Protein AF-A0A3R9AJA0-F1 (afdb_monomer_lite)

pLDDT: mean 83.75, std 17.51, range [37.62, 97.88]

Organism: NCBI:txid574561

Radius of gyration: 18.91 Å; chains: 1; bounding box: 66×37×36 Å

Sequence (91 aa):
MNARPTLEQLDLVITRMRDRLAGRNALLAVWFVETMAVMEARFAEAQEDPRDLAPARAAAFAFVKAALHQWATRPPHERQPEAVTGKRSAK

Structure (mmCIF, N/CA/C/O backbone):
data_AF-A0A3R9AJA0-F1
#
_entry.id   AF-A0A3R9AJA0-F1
#
loop_
_atom_site.group_PDB
_atom_site.id
_atom_site.type_symbol
_atom_site.label_atom_id
_atom_site.label_alt_id
_atom_site.label_comp_id
_atom_site.label_asym_id
_atom_site.label_entity_id
_atom_site.label_seq_id
_atom_site.pdbx_PDB_ins_code
_atom_site.Cartn_x
_atom_site.Cartn_y
_atom_site.Cartn_z
_atom_site.occupancy
_atom_site.B_iso_or_equiv
_atom_site.auth_seq_id
_atom_site.auth_comp_id
_atom_site.auth_asym_id
_atom_site.auth_atom_id
_atom_site.pdbx_PDB_model_num
ATOM 1 N N . MET A 1 1 ? -8.903 21.235 7.861 1.00 37.62 1 MET A N 1
ATOM 2 C CA . MET A 1 1 ? -9.325 19.886 8.295 1.00 37.62 1 MET A CA 1
ATOM 3 C C . MET A 1 1 ? -8.659 18.871 7.379 1.00 37.62 1 MET A C 1
ATOM 5 O O . MET A 1 1 ? -8.982 18.854 6.200 1.00 37.62 1 MET A O 1
ATOM 9 N N . ASN A 1 2 ? -7.698 18.086 7.873 1.00 54.12 2 ASN A N 1
ATOM 10 C CA . ASN A 1 2 ? -7.137 16.966 7.110 1.00 54.12 2 ASN A CA 1
ATOM 11 C C . ASN A 1 2 ? -8.104 15.788 7.251 1.00 54.12 2 ASN A C 1
ATOM 13 O O . ASN A 1 2 ? -8.045 15.060 8.240 1.00 54.12 2 ASN A O 1
ATOM 17 N N . ALA A 1 3 ? -9.053 15.663 6.323 1.00 68.00 3 ALA A N 1
ATOM 18 C CA . ALA A 1 3 ? -9.948 14.514 6.289 1.00 68.00 3 ALA A CA 1
ATOM 19 C C . ALA A 1 3 ? -9.115 13.242 6.079 1.00 68.00 3 ALA A C 1
ATOM 21 O O . ALA A 1 3 ? -8.300 13.175 5.155 1.00 68.00 3 ALA A O 1
ATOM 22 N N . ARG A 1 4 ? -9.292 12.249 6.958 1.00 73.88 4 ARG A N 1
ATOM 23 C CA . ARG A 1 4 ? -8.716 10.919 6.743 1.00 73.88 4 ARG A CA 1
ATOM 24 C C . ARG A 1 4 ? -9.369 10.323 5.489 1.00 73.88 4 ARG A C 1
ATOM 26 O O . ARG A 1 4 ? -10.585 10.454 5.346 1.00 73.88 4 ARG A O 1
ATOM 33 N N . PRO A 1 5 ? -8.587 9.728 4.575 1.00 86.12 5 PRO A N 1
ATOM 34 C CA . PRO A 1 5 ? -9.137 9.150 3.359 1.00 86.12 5 PRO A CA 1
ATOM 35 C C . PRO A 1 5 ? -10.102 8.013 3.703 1.00 86.12 5 PRO A C 1
ATOM 37 O O . PRO A 1 5 ? -9.842 7.231 4.619 1.00 86.12 5 PRO A O 1
ATOM 40 N N . THR A 1 6 ? -11.213 7.930 2.973 1.00 91.94 6 THR A N 1
ATOM 41 C CA . THR A 1 6 ? -12.168 6.825 3.121 1.00 91.94 6 THR A CA 1
ATOM 42 C C . THR A 1 6 ? -11.592 5.532 2.545 1.00 91.94 6 THR A C 1
ATOM 44 O O . THR A 1 6 ? -10.647 5.555 1.750 1.00 91.94 6 THR A O 1
ATOM 47 N N . LEU A 1 7 ? -12.187 4.392 2.907 1.00 92.75 7 LEU A N 1
ATOM 48 C CA . LEU A 1 7 ? -11.774 3.088 2.384 1.00 92.75 7 LEU A CA 1
ATOM 49 C C . LEU A 1 7 ? -11.852 3.037 0.849 1.00 92.75 7 LEU A C 1
ATOM 51 O O . LEU A 1 7 ? -10.889 2.656 0.194 1.00 92.75 7 LEU A O 1
ATOM 55 N N . GLU A 1 8 ? -12.946 3.539 0.272 1.00 93.75 8 GLU A N 1
ATOM 56 C CA . GLU A 1 8 ? -13.146 3.603 -1.183 1.00 93.75 8 GLU A CA 1
ATOM 57 C C . GLU A 1 8 ? -12.080 4.457 -1.887 1.00 93.75 8 GLU A C 1
ATOM 59 O O . GLU A 1 8 ? -11.582 4.105 -2.960 1.00 93.75 8 GLU A O 1
ATOM 64 N N . GLN A 1 9 ? -11.696 5.585 -1.278 1.00 95.31 9 GLN A N 1
ATOM 65 C CA . GLN A 1 9 ? -10.636 6.442 -1.809 1.00 95.31 9 GLN A CA 1
ATOM 66 C C . GLN A 1 9 ? -9.281 5.731 -1.787 1.00 95.31 9 GLN A C 1
ATOM 68 O O . GLN A 1 9 ? -8.512 5.851 -2.746 1.00 95.31 9 GLN A O 1
ATOM 73 N N . LEU A 1 10 ? -8.988 4.984 -0.719 1.00 96.06 10 LEU A N 1
ATOM 74 C CA . LEU A 1 10 ? -7.768 4.186 -0.616 1.00 96.06 10 LEU A CA 1
ATOM 75 C C . LEU A 1 10 ? -7.755 3.080 -1.673 1.00 96.06 10 LEU A C 1
ATOM 77 O O . LEU A 1 10 ? -6.772 2.967 -2.403 1.00 96.06 10 LEU A O 1
ATOM 81 N N . ASP A 1 11 ? -8.852 2.342 -1.827 1.00 96.50 11 ASP A N 1
ATOM 82 C CA . ASP A 1 11 ? -8.970 1.246 -2.794 1.00 96.50 11 ASP A CA 1
ATOM 83 C C . ASP A 1 11 ? -8.771 1.728 -4.233 1.00 96.50 11 ASP A C 1
ATOM 85 O O . ASP A 1 11 ? -8.046 1.103 -5.016 1.00 96.50 11 ASP A O 1
ATOM 89 N N . LEU A 1 12 ? -9.330 2.892 -4.574 1.00 97.25 12 LEU A N 1
ATOM 90 C CA . LEU A 1 12 ? -9.128 3.515 -5.879 1.00 97.25 12 LEU A CA 1
ATOM 91 C C . LEU A 1 12 ? -7.651 3.853 -6.131 1.00 97.25 12 LEU A C 1
ATOM 93 O O . LEU A 1 12 ? -7.124 3.601 -7.219 1.00 97.25 12 LEU A O 1
ATOM 97 N N . VAL A 1 13 ? -6.965 4.435 -5.145 1.00 96.50 13 VAL A N 1
ATOM 98 C CA . VAL A 1 13 ? -5.549 4.814 -5.269 1.00 96.50 13 VAL A CA 1
ATOM 99 C C . VAL A 1 13 ? -4.648 3.579 -5.334 1.00 96.50 13 VAL A C 1
ATOM 101 O O . VAL A 1 13 ? -3.747 3.526 -6.175 1.00 96.50 13 VAL A O 1
ATOM 104 N N . ILE A 1 14 ? -4.909 2.576 -4.494 1.00 97.25 14 ILE A N 1
ATOM 105 C CA . ILE A 1 14 ? -4.183 1.301 -4.453 1.00 97.25 14 ILE A CA 1
ATOM 106 C C . ILE A 1 14 ? -4.324 0.575 -5.793 1.00 97.25 14 ILE A C 1
ATOM 108 O O . ILE A 1 14 ? -3.316 0.160 -6.366 1.00 97.25 14 ILE A O 1
ATOM 112 N N . THR A 1 15 ? -5.538 0.505 -6.344 1.00 97.88 15 THR A N 1
ATOM 113 C CA . THR A 1 15 ? -5.801 -0.115 -7.653 1.00 97.88 15 THR A CA 1
ATOM 114 C C . THR A 1 15 ? -5.023 0.585 -8.764 1.00 97.88 15 THR A C 1
ATOM 116 O O . THR A 1 15 ? -4.281 -0.058 -9.504 1.00 97.88 15 THR A O 1
ATOM 119 N N . ARG A 1 16 ? -5.083 1.922 -8.828 1.00 97.25 16 ARG A N 1
ATOM 120 C CA . ARG A 1 16 ? -4.327 2.705 -9.822 1.00 97.25 16 ARG A CA 1
ATOM 121 C C . ARG A 1 16 ? -2.815 2.494 -9.711 1.00 97.25 16 ARG A C 1
ATOM 123 O O . ARG A 1 16 ? -2.123 2.453 -10.729 1.00 97.25 16 ARG A O 1
ATOM 130 N N . MET A 1 17 ? -2.287 2.384 -8.491 1.00 96.00 17 MET A N 1
ATOM 131 C CA . MET A 1 17 ? -0.864 2.123 -8.270 1.00 96.00 17 MET A CA 1
ATOM 132 C C . MET A 1 17 ? -0.484 0.716 -8.733 1.00 96.00 17 MET A C 1
ATOM 134 O O . MET A 1 17 ? 0.494 0.569 -9.466 1.00 96.00 17 MET A O 1
ATOM 138 N N . ARG A 1 18 ? -1.280 -0.297 -8.370 1.00 96.56 18 ARG A N 1
ATOM 139 C CA . ARG A 1 18 ? -1.102 -1.681 -8.823 1.00 96.56 18 ARG A CA 1
ATOM 140 C C . ARG A 1 18 ? -1.077 -1.761 -10.346 1.00 96.56 18 ARG A C 1
ATOM 142 O O . ARG A 1 18 ? -0.146 -2.338 -10.897 1.00 96.56 18 ARG A O 1
ATOM 149 N N . ASP A 1 19 ? -2.042 -1.148 -11.023 1.00 97.19 19 ASP A N 1
ATOM 150 C CA . ASP A 1 19 ? -2.147 -1.208 -12.485 1.00 97.19 19 ASP A CA 1
ATOM 151 C C . ASP A 1 19 ? -0.945 -0.526 -13.162 1.00 97.19 19 ASP A C 1
ATOM 153 O O . ASP A 1 19 ? -0.373 -1.046 -14.122 1.00 97.19 19 ASP A O 1
ATOM 157 N N . ARG A 1 20 ? -0.475 0.601 -12.605 1.00 95.31 20 ARG A N 1
ATOM 158 C CA . ARG A 1 20 ? 0.757 1.260 -13.065 1.00 95.31 20 ARG A CA 1
ATOM 159 C C . ARG A 1 20 ? 1.995 0.380 -12.872 1.00 95.31 20 ARG A C 1
ATOM 161 O O . ARG A 1 20 ? 2.885 0.410 -13.722 1.00 95.31 20 ARG A O 1
ATOM 168 N N . LEU A 1 21 ? 2.090 -0.354 -11.762 1.00 94.56 21 LEU A N 1
ATOM 169 C CA . LEU A 1 21 ? 3.187 -1.295 -11.525 1.00 94.56 21 LEU A CA 1
ATOM 170 C C . LEU A 1 21 ? 3.102 -2.480 -12.487 1.00 94.56 21 LEU A C 1
ATOM 172 O O . LEU A 1 21 ? 4.115 -2.826 -13.085 1.00 94.56 21 LEU A O 1
ATOM 176 N N . ALA A 1 22 ? 1.908 -3.031 -12.709 1.00 94.88 22 ALA A N 1
ATOM 177 C CA . ALA A 1 22 ? 1.683 -4.163 -13.604 1.00 94.88 22 ALA A CA 1
ATOM 178 C C . ALA A 1 22 ? 2.094 -3.843 -15.047 1.00 94.88 22 ALA A C 1
ATOM 180 O O . ALA A 1 22 ? 2.748 -4.659 -15.690 1.00 94.88 22 ALA A O 1
ATOM 181 N N . GLY A 1 23 ? 1.813 -2.621 -15.519 1.00 94.94 23 GLY A N 1
ATOM 182 C CA . GLY A 1 23 ? 2.261 -2.150 -16.833 1.00 94.94 23 GLY A CA 1
ATOM 183 C C . GLY A 1 23 ? 3.782 -1.997 -16.983 1.00 94.94 23 GLY A C 1
ATOM 184 O O . GLY A 1 23 ? 4.264 -1.829 -18.098 1.00 94.94 23 GLY A O 1
ATOM 185 N N . ARG A 1 24 ? 4.551 -2.038 -15.885 1.00 90.38 24 ARG A N 1
ATOM 186 C CA . ARG A 1 24 ? 6.024 -1.940 -15.892 1.00 90.38 24 ARG A CA 1
ATOM 187 C C . ARG A 1 24 ? 6.702 -3.267 -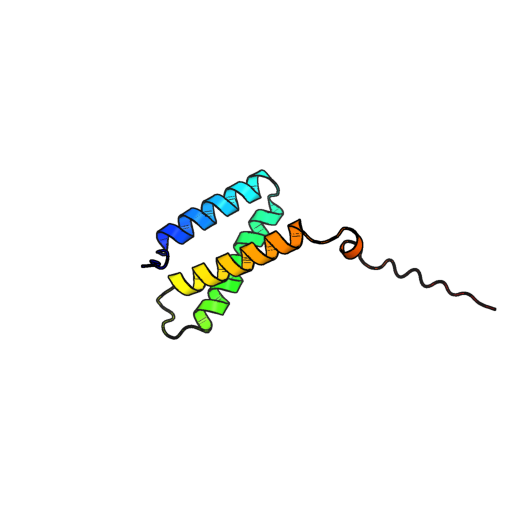15.566 1.00 90.38 24 ARG A C 1
ATOM 189 O O . ARG A 1 24 ? 7.713 -3.600 -16.173 1.00 90.38 24 ARG A O 1
ATOM 196 N N . ASN A 1 25 ? 6.192 -3.981 -14.567 1.00 92.62 25 ASN A N 1
ATOM 197 C CA . ASN A 1 25 ? 6.717 -5.249 -14.082 1.00 92.62 25 ASN A CA 1
ATOM 198 C C . ASN A 1 25 ? 5.614 -6.009 -13.321 1.00 92.62 25 ASN A C 1
ATOM 200 O O . ASN A 1 25 ? 5.218 -5.617 -12.222 1.00 92.62 25 ASN A O 1
ATOM 204 N N . ALA A 1 26 ? 5.151 -7.124 -13.890 1.00 91.94 26 ALA A N 1
ATOM 205 C CA . ALA A 1 26 ? 4.093 -7.944 -13.302 1.00 91.94 26 ALA A CA 1
ATOM 206 C C . ALA A 1 26 ? 4.470 -8.527 -11.927 1.00 91.94 26 ALA A C 1
ATOM 208 O O . ALA A 1 26 ? 3.635 -8.536 -11.026 1.00 91.94 26 ALA A O 1
ATOM 209 N N . LEU A 1 27 ? 5.728 -8.938 -11.724 1.00 94.19 27 LEU A N 1
ATOM 210 C CA . LEU A 1 27 ? 6.194 -9.459 -10.430 1.00 94.19 27 LEU A CA 1
ATOM 211 C C . LEU A 1 27 ? 6.142 -8.384 -9.342 1.00 94.19 27 LEU A C 1
ATOM 213 O O . LEU A 1 27 ? 5.769 -8.667 -8.208 1.00 94.19 27 LEU A O 1
ATOM 217 N N . LEU A 1 28 ? 6.461 -7.136 -9.694 1.00 91.62 28 LEU A N 1
ATOM 218 C CA . LEU A 1 28 ? 6.383 -6.017 -8.756 1.00 91.62 28 LEU A CA 1
ATOM 219 C C . LEU A 1 28 ? 4.934 -5.710 -8.350 1.00 91.62 28 LEU A C 1
ATOM 221 O O . LEU A 1 28 ? 4.685 -5.330 -7.208 1.00 91.62 28 LEU A O 1
ATOM 225 N N . ALA A 1 29 ? 3.978 -5.892 -9.264 1.00 95.06 29 ALA A N 1
ATOM 226 C CA . ALA A 1 29 ? 2.556 -5.749 -8.964 1.00 95.06 29 ALA A CA 1
ATOM 227 C C . ALA A 1 29 ? 2.031 -6.873 -8.057 1.00 95.06 29 ALA A C 1
ATOM 229 O O . ALA A 1 29 ? 1.257 -6.591 -7.144 1.00 95.06 29 ALA A O 1
ATOM 230 N N . VAL A 1 30 ? 2.477 -8.118 -8.266 1.00 96.25 30 VAL A N 1
ATOM 231 C CA . VAL A 1 30 ? 2.158 -9.249 -7.375 1.00 96.25 30 VAL A CA 1
ATOM 232 C C . VAL A 1 30 ? 2.714 -8.993 -5.977 1.00 96.25 30 VAL A C 1
ATOM 234 O O . VAL A 1 30 ? 1.951 -8.980 -5.013 1.00 96.25 30 VAL A O 1
ATOM 237 N N . TRP A 1 31 ? 4.005 -8.656 -5.879 1.00 96.12 31 TRP A N 1
ATOM 238 C CA . TRP A 1 31 ? 4.643 -8.315 -4.605 1.00 96.12 31 TRP A CA 1
ATOM 239 C C . TRP A 1 31 ? 3.915 -7.177 -3.877 1.00 96.12 31 TRP A C 1
ATOM 241 O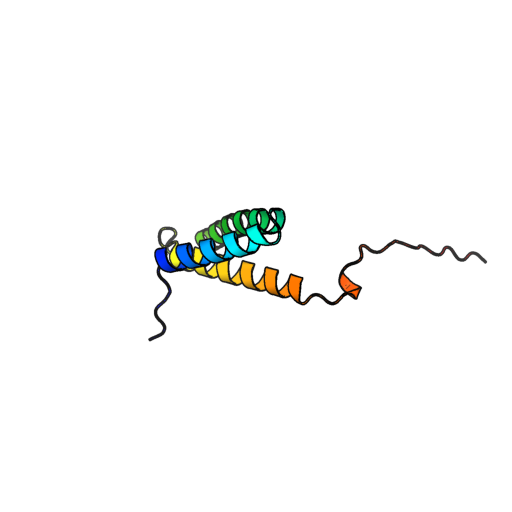 O . TRP A 1 31 ? 3.736 -7.232 -2.660 1.00 96.12 31 TRP A O 1
ATOM 251 N N . PHE A 1 32 ? 3.469 -6.152 -4.613 1.00 96.56 32 PHE A N 1
ATOM 252 C CA . PHE A 1 32 ? 2.708 -5.035 -4.054 1.00 96.56 32 PHE A CA 1
ATOM 253 C C . PHE A 1 32 ? 1.407 -5.508 -3.395 1.00 96.56 32 PHE A C 1
ATOM 255 O O . PHE A 1 32 ? 1.135 -5.119 -2.262 1.00 96.56 32 PHE A O 1
ATOM 262 N N . VAL A 1 33 ? 0.620 -6.349 -4.074 1.00 97.31 33 VAL A N 1
ATOM 263 C CA . VAL A 1 33 ? -0.657 -6.862 -3.546 1.00 97.31 33 VAL A CA 1
ATOM 264 C C . VAL A 1 33 ? -0.434 -7.748 -2.322 1.00 97.31 33 VAL A C 1
ATOM 266 O O . VAL A 1 33 ? -1.101 -7.562 -1.306 1.00 97.31 33 VAL A O 1
ATOM 269 N N . GLU A 1 34 ? 0.524 -8.671 -2.392 1.00 97.75 34 GLU A N 1
ATOM 270 C CA . GLU A 1 34 ? 0.840 -9.575 -1.281 1.00 97.75 34 GLU A CA 1
ATOM 271 C C . GLU A 1 34 ? 1.322 -8.801 -0.050 1.00 97.75 34 GLU A C 1
ATOM 273 O O . GLU A 1 34 ? 0.833 -9.010 1.060 1.00 97.75 34 GLU A O 1
ATOM 278 N N . THR A 1 35 ? 2.231 -7.842 -0.248 1.00 97.12 35 THR A N 1
ATOM 279 C CA . THR A 1 35 ? 2.763 -7.024 0.849 1.0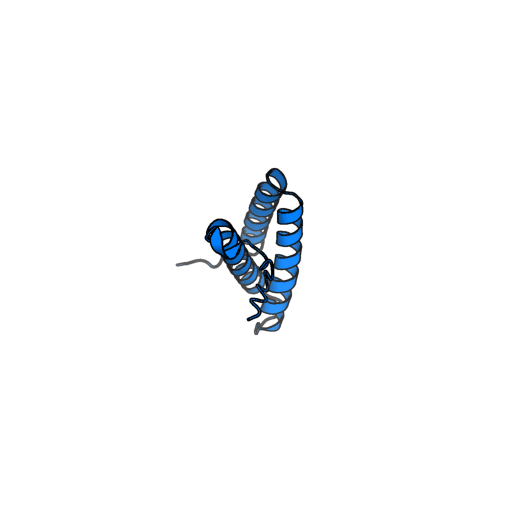0 97.12 35 THR A CA 1
ATOM 280 C C . THR A 1 35 ? 1.684 -6.122 1.440 1.00 97.12 35 THR A C 1
ATOM 282 O O . THR A 1 35 ? 1.621 -5.977 2.658 1.00 97.12 35 THR A O 1
ATOM 285 N N . MET A 1 36 ? 0.806 -5.547 0.610 1.00 97.88 36 MET A N 1
ATOM 286 C CA . MET A 1 36 ? -0.356 -4.793 1.089 1.00 97.88 36 MET A CA 1
ATOM 287 C C . MET A 1 36 ? -1.227 -5.644 2.015 1.00 97.88 36 MET A C 1
ATOM 289 O O . MET A 1 36 ? -1.519 -5.199 3.120 1.00 97.88 36 MET A O 1
ATOM 293 N N . ALA A 1 37 ? -1.583 -6.867 1.608 1.00 96.62 37 ALA A N 1
ATOM 294 C CA . ALA A 1 37 ? -2.431 -7.755 2.403 1.00 96.62 37 ALA A CA 1
ATOM 295 C C . ALA A 1 37 ? -1.791 -8.126 3.753 1.00 96.62 37 ALA A C 1
ATOM 297 O O . ALA A 1 37 ? -2.441 -8.037 4.794 1.00 96.62 37 ALA A O 1
ATOM 298 N N . VAL A 1 38 ? -0.501 -8.483 3.748 1.00 97.19 38 VAL A N 1
ATOM 299 C CA . VAL A 1 38 ? 0.244 -8.821 4.974 1.00 97.19 38 VAL A CA 1
ATOM 300 C C . VAL A 1 38 ? 0.323 -7.625 5.923 1.00 97.19 38 VAL A C 1
ATOM 302 O O . VAL A 1 38 ? 0.084 -7.759 7.124 1.00 97.19 38 VAL A O 1
ATOM 305 N N . MET A 1 39 ? 0.657 -6.446 5.398 1.00 97.31 39 MET A N 1
ATOM 306 C CA . MET A 1 39 ? 0.815 -5.253 6.226 1.00 97.31 39 MET A CA 1
ATOM 307 C C . MET A 1 39 ? -0.523 -4.729 6.736 1.00 97.31 39 MET A C 1
ATOM 309 O O . MET A 1 39 ? -0.591 -4.293 7.880 1.00 97.31 39 MET A O 1
ATOM 313 N N . GLU A 1 40 ? -1.585 -4.793 5.933 1.00 95.88 40 GLU A N 1
ATOM 314 C CA . GLU A 1 40 ? -2.926 -4.407 6.368 1.00 95.88 40 GLU A CA 1
ATOM 315 C C . GLU A 1 40 ? -3.398 -5.279 7.530 1.00 95.88 40 GLU A C 1
ATOM 317 O O . GLU A 1 40 ? -3.810 -4.730 8.548 1.00 95.88 40 GLU A O 1
ATOM 322 N N . ALA A 1 41 ? -3.252 -6.605 7.436 1.00 95.06 41 ALA A N 1
ATOM 323 C CA . ALA A 1 41 ? -3.585 -7.513 8.533 1.00 95.06 41 ALA A CA 1
ATOM 324 C C . ALA A 1 41 ? -2.791 -7.174 9.805 1.00 95.06 41 ALA A C 1
ATOM 326 O O . ALA A 1 41 ? -3.372 -6.982 10.871 1.00 95.06 41 ALA A O 1
ATOM 327 N N . ARG A 1 42 ? -1.471 -6.986 9.675 1.00 94.75 42 ARG A N 1
ATOM 328 C CA . ARG A 1 42 ? -0.602 -6.610 10.799 1.00 94.75 42 ARG A CA 1
ATOM 329 C C . ARG A 1 42 ? -1.014 -5.286 11.449 1.00 94.75 42 ARG A C 1
ATOM 331 O O . ARG A 1 42 ? -0.942 -5.148 12.666 1.00 94.75 42 ARG A O 1
ATOM 338 N N . PHE A 1 43 ? -1.405 -4.290 10.655 1.00 94.12 43 PHE A N 1
ATOM 339 C CA . PHE A 1 43 ? -1.855 -3.004 11.188 1.00 94.12 43 PHE A CA 1
ATOM 340 C C . PHE A 1 43 ? -3.276 -3.062 11.751 1.00 94.12 43 PHE A C 1
ATOM 342 O O . PHE A 1 43 ? -3.569 -2.299 12.667 1.00 94.12 43 PHE A O 1
ATOM 349 N N . ALA A 1 44 ? -4.146 -3.931 11.237 1.00 93.19 44 ALA A N 1
ATOM 350 C CA . ALA A 1 44 ? -5.482 -4.157 11.782 1.00 93.19 44 ALA A CA 1
ATOM 351 C C . ALA A 1 44 ? -5.425 -4.853 13.152 1.00 93.19 44 ALA A C 1
ATOM 353 O O . ALA A 1 44 ? -6.132 -4.448 14.067 1.00 93.19 44 ALA A O 1
ATOM 354 N N . GLU A 1 45 ? -4.531 -5.832 13.334 1.00 91.75 45 GLU A N 1
ATOM 355 C CA . GLU A 1 45 ? -4.308 -6.502 14.629 1.00 91.75 45 GLU A CA 1
ATOM 356 C C . GLU A 1 45 ? -3.851 -5.540 15.736 1.00 91.75 45 GLU A C 1
ATOM 358 O O . GLU A 1 45 ? -4.142 -5.752 16.910 1.00 91.75 45 GLU A O 1
ATOM 363 N N . ALA A 1 46 ? -3.133 -4.478 15.367 1.00 87.19 46 ALA A N 1
ATOM 364 C CA . ALA A 1 46 ? -2.622 -3.478 16.299 1.00 87.19 46 ALA A CA 1
ATOM 365 C C . ALA A 1 46 ? -3.624 -2.347 16.614 1.00 87.19 46 ALA A C 1
ATOM 367 O O . ALA A 1 46 ? -3.272 -1.421 17.346 1.00 87.19 46 ALA A O 1
ATOM 368 N N . GLN A 1 47 ? -4.832 -2.372 16.039 1.00 88.38 47 GLN A N 1
ATOM 369 C CA . GLN A 1 47 ? -5.838 -1.320 16.210 1.00 88.38 47 GLN A CA 1
ATOM 370 C C . GLN A 1 47 ? -6.841 -1.611 17.325 1.00 88.38 47 GLN A C 1
ATOM 372 O O . GLN A 1 47 ? -7.176 -2.757 17.606 1.00 88.38 47 GLN A O 1
ATOM 377 N N . GLU A 1 48 ? -7.349 -0.533 17.931 1.00 82.06 48 GLU A N 1
ATOM 378 C CA . GLU A 1 48 ? -8.386 -0.592 18.969 1.00 82.06 48 GLU A CA 1
ATOM 379 C C . GLU A 1 48 ? -9.737 -1.076 18.426 1.00 82.06 48 GLU A C 1
ATOM 381 O O . GLU A 1 48 ? -10.424 -1.835 19.107 1.00 82.06 48 GLU A O 1
ATOM 386 N N . ASP A 1 49 ? -10.107 -0.669 17.205 1.00 84.44 49 ASP A N 1
ATOM 387 C CA . ASP A 1 49 ? -11.290 -1.171 16.500 1.00 84.44 49 ASP A CA 1
ATOM 388 C C . ASP A 1 49 ? -10.872 -1.976 15.258 1.00 84.44 49 ASP A C 1
ATOM 390 O O . ASP A 1 49 ? -10.573 -1.393 14.214 1.00 84.44 49 ASP A O 1
ATOM 394 N N . PRO A 1 50 ? -10.893 -3.319 15.326 1.00 77.12 50 PRO A N 1
ATOM 395 C CA . PRO A 1 50 ? -10.542 -4.180 14.198 1.00 77.12 50 PRO A CA 1
ATOM 396 C C . PRO A 1 50 ? -11.509 -4.088 13.008 1.00 77.12 50 PRO A C 1
ATOM 398 O O . PRO A 1 50 ? -11.234 -4.665 11.955 1.00 77.12 50 PRO A O 1
ATOM 401 N N . ARG A 1 51 ? -12.673 -3.441 13.165 1.00 83.31 51 ARG A N 1
ATOM 402 C CA . ARG A 1 51 ? -13.681 -3.305 12.102 1.00 83.31 51 ARG A CA 1
ATOM 403 C C . ARG A 1 51 ? -13.466 -2.066 11.241 1.00 83.31 51 ARG A C 1
ATOM 405 O O . ARG A 1 51 ? -13.966 -2.038 10.116 1.00 83.31 51 ARG A O 1
ATOM 412 N N . ASP A 1 52 ? -12.724 -1.074 11.729 1.00 85.94 52 ASP A N 1
ATOM 413 C CA . ASP A 1 52 ? -12.321 0.068 10.915 1.00 85.94 52 ASP A CA 1
ATOM 414 C C . ASP A 1 52 ? -11.046 -0.270 10.135 1.00 85.94 52 ASP A C 1
ATOM 416 O O . ASP A 1 52 ? -9.925 -0.184 10.627 1.00 85.94 52 ASP A O 1
ATOM 420 N N . LEU A 1 53 ? -11.216 -0.678 8.878 1.00 89.06 53 LEU A N 1
ATOM 421 C CA . LEU A 1 53 ? -10.094 -1.068 8.021 1.00 89.06 53 LEU A CA 1
ATOM 422 C C . LEU A 1 53 ? -9.376 0.131 7.388 1.00 89.06 53 LEU A C 1
ATOM 424 O O . LEU A 1 53 ? -8.263 -0.021 6.877 1.00 89.06 53 LEU A O 1
ATOM 428 N N . ALA A 1 54 ? -9.973 1.329 7.395 1.00 92.69 54 ALA A N 1
ATOM 429 C CA . ALA A 1 54 ? -9.400 2.478 6.697 1.00 92.69 54 ALA A CA 1
ATOM 430 C C . ALA A 1 54 ? -8.021 2.894 7.256 1.00 92.69 54 ALA A C 1
ATOM 432 O O . ALA A 1 54 ? -7.102 3.104 6.453 1.00 92.69 54 ALA A O 1
ATOM 433 N N . PRO A 1 55 ? -7.794 2.957 8.585 1.00 92.56 55 PRO A N 1
ATOM 434 C CA . PRO A 1 55 ? -6.474 3.248 9.136 1.00 92.56 55 PRO A CA 1
ATOM 435 C C . PRO A 1 55 ? -5.460 2.135 8.844 1.00 92.56 55 PRO A C 1
ATOM 437 O O . PRO A 1 55 ? -4.319 2.444 8.492 1.00 92.56 55 PRO A O 1
ATOM 440 N N . ALA A 1 56 ? -5.875 0.861 8.912 1.00 94.56 56 ALA A N 1
ATOM 441 C CA . ALA A 1 56 ? -5.009 -0.286 8.608 1.00 94.56 56 ALA A CA 1
ATOM 442 C C . ALA A 1 56 ? -4.490 -0.210 7.170 1.00 94.56 56 ALA A C 1
ATOM 444 O O . ALA A 1 56 ? -3.284 -0.274 6.912 1.00 94.56 56 ALA A O 1
ATOM 445 N N . ARG A 1 57 ? -5.417 0.005 6.232 1.00 96.00 57 ARG A N 1
ATOM 446 C CA . ARG A 1 57 ? -5.128 0.085 4.804 1.00 96.00 57 ARG A CA 1
ATOM 447 C C . ARG 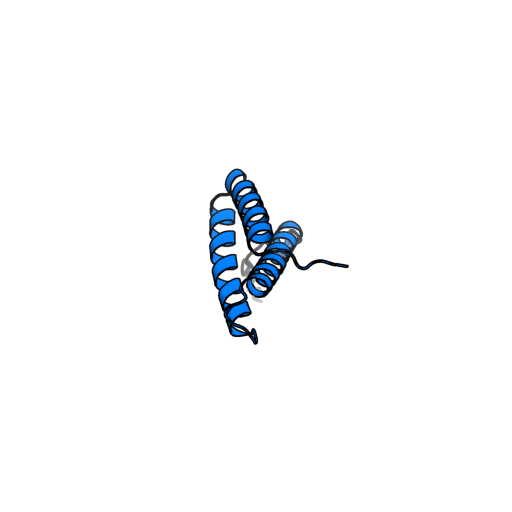A 1 57 ? -4.299 1.317 4.455 1.00 96.00 57 ARG A C 1
ATOM 449 O O . ARG A 1 57 ? -3.369 1.220 3.654 1.00 96.00 57 ARG A O 1
ATOM 456 N N . ALA A 1 58 ? -4.566 2.463 5.084 1.00 95.69 58 ALA A N 1
ATOM 457 C CA . ALA A 1 58 ? -3.754 3.665 4.907 1.00 95.69 58 ALA A CA 1
ATOM 458 C C . ALA A 1 58 ? -2.306 3.465 5.392 1.00 95.69 58 ALA A C 1
ATOM 460 O O . ALA A 1 58 ? -1.367 3.846 4.687 1.00 95.69 58 ALA A O 1
ATOM 461 N N . ALA A 1 59 ? -2.115 2.841 6.560 1.00 95.38 59 ALA A N 1
ATOM 462 C CA . ALA A 1 59 ? -0.794 2.542 7.109 1.00 95.38 59 ALA A CA 1
ATOM 463 C C . ALA A 1 59 ? -0.023 1.541 6.232 1.00 95.38 59 ALA A C 1
ATOM 465 O O . ALA A 1 59 ? 1.139 1.784 5.892 1.00 95.38 59 ALA A O 1
ATOM 466 N N . ALA A 1 60 ? -0.686 0.468 5.789 1.00 96.88 60 ALA A N 1
ATOM 467 C CA . ALA A 1 60 ? -0.122 -0.502 4.853 1.00 96.88 60 ALA A CA 1
ATOM 468 C C . ALA A 1 60 ? 0.327 0.174 3.553 1.00 96.88 60 ALA A C 1
ATOM 470 O O . ALA A 1 60 ? 1.468 0.008 3.118 1.00 96.88 60 ALA A O 1
ATOM 471 N N . PHE A 1 61 ? -0.530 1.018 2.975 1.00 96.75 61 PHE A N 1
ATOM 472 C CA . PHE A 1 61 ? -0.207 1.727 1.744 1.00 96.75 61 PHE A CA 1
ATOM 473 C C . PHE A 1 61 ? 0.971 2.694 1.908 1.00 96.75 61 PHE A C 1
ATOM 475 O O . PHE A 1 61 ? 1.849 2.748 1.042 1.00 96.75 61 PHE A O 1
ATOM 482 N N . ALA A 1 62 ? 1.043 3.426 3.023 1.00 96.12 62 ALA A N 1
ATOM 483 C CA . ALA A 1 62 ? 2.173 4.302 3.324 1.00 96.12 62 ALA A CA 1
ATOM 484 C C . ALA A 1 62 ? 3.491 3.518 3.441 1.00 96.12 62 ALA A C 1
ATOM 486 O O . ALA A 1 62 ? 4.501 3.927 2.861 1.00 96.12 62 ALA A O 1
ATOM 487 N N . PHE A 1 63 ? 3.466 2.369 4.123 1.00 96.19 63 PHE A N 1
ATOM 488 C CA . PHE A 1 63 ? 4.618 1.480 4.249 1.00 96.19 63 PHE A CA 1
ATOM 489 C C . PHE A 1 63 ? 5.098 0.971 2.883 1.00 96.19 63 PHE A C 1
ATOM 491 O O . PHE A 1 63 ? 6.266 1.144 2.529 1.00 96.19 63 PHE A O 1
ATOM 498 N N . VAL A 1 64 ? 4.197 0.403 2.076 1.00 95.56 64 VAL A N 1
ATOM 499 C CA . VAL A 1 64 ? 4.550 -0.150 0.759 1.00 95.56 64 VAL A CA 1
ATOM 500 C C . VAL A 1 64 ? 5.062 0.947 -0.178 1.00 95.56 64 VAL A C 1
ATOM 502 O O . VAL A 1 64 ? 6.040 0.743 -0.900 1.00 95.56 64 VAL A O 1
ATOM 505 N N . LYS A 1 65 ? 4.474 2.149 -0.131 1.00 94.12 65 LYS A N 1
ATOM 506 C CA . LYS A 1 65 ? 4.971 3.308 -0.886 1.00 94.12 65 LYS A CA 1
ATOM 507 C C . LYS A 1 65 ? 6.404 3.680 -0.488 1.00 94.12 65 LYS A C 1
ATOM 509 O O . LYS A 1 65 ? 7.209 3.977 -1.370 1.00 94.12 65 LYS A O 1
ATOM 514 N N . ALA A 1 66 ? 6.733 3.652 0.804 1.00 93.44 66 ALA A N 1
ATOM 515 C CA . ALA A 1 66 ? 8.086 3.926 1.285 1.00 93.44 66 ALA A CA 1
ATOM 516 C C . ALA A 1 66 ? 9.083 2.844 0.836 1.00 93.44 66 ALA A C 1
ATOM 518 O O . ALA A 1 66 ? 10.167 3.178 0.361 1.00 93.44 66 ALA A O 1
ATOM 519 N N . ALA A 1 67 ? 8.698 1.565 0.889 1.00 92.25 67 ALA A N 1
ATOM 520 C CA . ALA A 1 67 ? 9.522 0.455 0.406 1.00 92.25 67 ALA A CA 1
ATOM 521 C C . ALA A 1 67 ? 9.822 0.567 -1.102 1.00 92.25 67 ALA A C 1
ATOM 523 O O . ALA A 1 67 ? 10.975 0.452 -1.522 1.00 92.25 67 ALA A O 1
ATOM 524 N N . LEU A 1 68 ? 8.806 0.887 -1.913 1.00 90.62 68 LEU A N 1
ATOM 525 C CA . LEU A 1 68 ? 8.977 1.143 -3.347 1.00 90.62 68 LEU A CA 1
ATOM 526 C C . LEU A 1 68 ? 9.908 2.331 -3.612 1.00 90.62 68 LEU A C 1
ATOM 528 O O . LEU A 1 68 ? 10.758 2.262 -4.501 1.00 90.62 68 LEU A O 1
ATOM 532 N N . HIS A 1 69 ? 9.768 3.412 -2.839 1.00 90.00 69 HIS A N 1
ATOM 533 C CA . HIS A 1 69 ? 10.674 4.551 -2.939 1.00 90.00 69 HIS A CA 1
ATOM 534 C C . HIS A 1 69 ? 12.107 4.135 -2.601 1.00 90.00 69 HIS A C 1
ATOM 536 O O . HIS A 1 69 ? 13.018 4.464 -3.358 1.00 90.00 69 HIS A O 1
ATOM 542 N N . GLN A 1 70 ? 12.317 3.391 -1.512 1.00 87.38 70 GLN A N 1
ATOM 543 C CA . GLN A 1 70 ? 13.644 2.926 -1.114 1.00 87.38 70 GLN A CA 1
ATOM 544 C C . GLN A 1 70 ? 14.287 2.072 -2.211 1.00 87.38 70 GLN A C 1
ATOM 546 O O . GLN A 1 70 ? 15.459 2.264 -2.520 1.00 87.38 70 GLN A O 1
ATOM 551 N N . TRP A 1 71 ? 13.542 1.165 -2.845 1.00 83.88 71 TRP A N 1
ATOM 552 C CA . TRP A 1 71 ? 14.057 0.380 -3.971 1.00 83.88 71 TRP A CA 1
ATOM 553 C C . TRP A 1 71 ? 14.429 1.235 -5.179 1.00 83.88 71 TRP A C 1
ATOM 555 O O . TRP A 1 71 ? 15.462 0.985 -5.800 1.00 83.88 71 TRP A O 1
ATOM 565 N N . ALA A 1 72 ? 13.636 2.261 -5.487 1.00 84.00 72 ALA A N 1
ATOM 566 C CA . ALA A 1 72 ? 13.937 3.186 -6.575 1.00 84.00 72 ALA A CA 1
ATOM 567 C C . ALA A 1 72 ? 15.189 4.036 -6.297 1.00 84.00 72 ALA A C 1
ATOM 569 O O . ALA A 1 72 ? 15.912 4.378 -7.232 1.00 84.00 72 ALA A O 1
ATOM 570 N N . THR A 1 73 ? 15.462 4.363 -5.029 1.00 82.94 73 THR A N 1
ATOM 571 C CA . THR A 1 73 ? 16.578 5.236 -4.634 1.00 82.94 73 THR A CA 1
ATOM 572 C C . THR A 1 73 ? 17.788 4.511 -4.056 1.00 82.94 73 THR A C 1
ATOM 574 O O . THR A 1 73 ? 18.755 5.175 -3.690 1.00 82.94 73 THR A O 1
ATOM 577 N N . ARG A 1 74 ? 17.782 3.172 -3.986 1.00 67.38 74 ARG A N 1
ATOM 578 C CA . ARG A 1 74 ? 18.939 2.401 -3.511 1.00 67.38 74 ARG A CA 1
ATOM 579 C C . ARG A 1 74 ? 20.167 2.655 -4.400 1.00 67.38 74 ARG A C 1
ATOM 581 O O . ARG A 1 74 ? 20.089 2.411 -5.619 1.00 67.38 74 ARG A O 1
ATOM 588 N N . PRO A 1 75 ? 21.297 3.104 -3.818 1.00 58.62 75 PRO A N 1
ATOM 589 C CA . PRO A 1 75 ? 22.539 3.308 -4.547 1.00 58.62 75 PRO A CA 1
ATOM 590 C C . PRO A 1 75 ? 23.017 2.022 -5.250 1.00 58.62 75 PRO A C 1
ATOM 592 O O . PRO A 1 75 ? 22.804 0.923 -4.735 1.00 58.62 75 PRO A O 1
ATOM 595 N N . PRO A 1 76 ? 23.695 2.114 -6.410 1.00 58.81 76 PRO A N 1
ATOM 596 C CA . PRO A 1 76 ? 24.141 0.941 -7.170 1.00 58.81 76 PRO A CA 1
ATOM 597 C C . PRO A 1 76 ? 25.045 -0.035 -6.397 1.00 58.81 76 PRO A C 1
ATOM 599 O O . PRO A 1 76 ? 25.058 -1.220 -6.718 1.00 58.81 76 PRO A O 1
ATOM 602 N N . HIS A 1 77 ? 25.780 0.436 -5.384 1.00 62.72 77 HIS A N 1
ATOM 603 C CA . HIS A 1 77 ? 26.732 -0.372 -4.615 1.00 62.72 77 HIS A CA 1
ATOM 604 C C . HIS A 1 77 ? 26.078 -1.304 -3.580 1.00 62.72 77 HIS A C 1
ATOM 606 O O . HIS A 1 77 ? 26.718 -2.250 -3.143 1.00 62.72 77 HIS A O 1
ATOM 612 N N . GLU A 1 78 ? 24.801 -1.106 -3.240 1.00 57.78 78 GLU A N 1
ATOM 613 C CA . GLU A 1 78 ? 24.042 -2.002 -2.348 1.00 57.78 78 GLU A CA 1
ATOM 614 C C . GLU A 1 78 ? 23.286 -3.109 -3.112 1.00 57.78 78 GLU A C 1
ATOM 616 O O . GLU A 1 78 ? 22.529 -3.875 -2.519 1.00 57.78 78 GLU A O 1
ATOM 621 N N . ARG A 1 79 ? 23.429 -3.188 -4.447 1.00 58.16 79 ARG A N 1
ATOM 622 C CA . ARG A 1 79 ? 22.683 -4.144 -5.291 1.00 58.16 79 ARG A CA 1
ATOM 623 C C . ARG A 1 79 ? 23.378 -5.483 -5.523 1.00 58.16 79 ARG A C 1
ATOM 625 O O . ARG A 1 79 ? 22.778 -6.337 -6.171 1.00 58.16 79 ARG A O 1
ATOM 632 N N . GLN A 1 80 ? 24.606 -5.689 -5.050 1.00 50.69 80 GLN A N 1
ATOM 633 C CA . GLN A 1 80 ? 25.282 -6.972 -5.248 1.00 50.69 80 GLN A CA 1
ATOM 634 C C . GLN A 1 80 ? 25.128 -7.882 -4.024 1.00 50.69 80 GLN A C 1
ATOM 636 O O . GLN A 1 80 ? 25.387 -7.425 -2.911 1.00 50.69 80 GLN A O 1
ATOM 641 N N . PRO A 1 81 ? 24.771 -9.171 -4.200 1.00 52.16 81 PRO A N 1
ATOM 642 C CA . PRO A 1 81 ? 25.160 -10.165 -3.217 1.00 52.16 81 PRO A CA 1
ATOM 643 C C . PRO A 1 81 ? 26.687 -10.173 -3.213 1.00 52.16 81 PRO A C 1
ATOM 645 O O . PRO A 1 81 ? 27.300 -10.223 -4.281 1.00 52.16 81 PRO A O 1
ATOM 648 N N . GLU A 1 82 ? 27.295 -10.063 -2.037 1.00 51.62 82 GLU A N 1
ATOM 649 C CA . GLU A 1 82 ? 28.735 -10.208 -1.886 1.00 51.62 82 GLU A CA 1
ATOM 650 C C . GLU A 1 82 ? 29.171 -11.490 -2.602 1.00 51.62 82 GLU A C 1
ATOM 652 O O . GLU A 1 82 ? 28.934 -12.607 -2.139 1.00 51.62 82 GLU A O 1
ATOM 657 N N . ALA A 1 83 ? 29.818 -11.339 -3.757 1.00 48.91 83 ALA A N 1
ATOM 658 C CA . ALA A 1 83 ? 30.711 -12.363 -4.240 1.00 48.91 83 ALA A CA 1
ATOM 659 C C . ALA A 1 83 ? 31.804 -12.441 -3.178 1.00 48.91 83 ALA A C 1
ATOM 661 O O . ALA A 1 83 ? 32.711 -11.604 -3.159 1.00 48.91 83 ALA A O 1
ATOM 662 N N . VAL A 1 84 ? 31.661 -13.407 -2.265 1.00 56.19 84 VAL A N 1
ATOM 663 C CA . VAL A 1 84 ? 32.678 -13.836 -1.305 1.00 56.19 84 VAL A CA 1
ATOM 664 C C . VAL A 1 84 ? 33.909 -14.223 -2.111 1.00 56.19 84 VAL A C 1
ATOM 666 O O . VAL A 1 84 ? 34.163 -15.379 -2.435 1.00 56.19 84 VAL A O 1
ATOM 669 N N . THR A 1 85 ? 34.686 -13.216 -2.479 1.00 49.97 85 THR A N 1
ATOM 670 C CA . THR A 1 85 ? 35.987 -13.377 -3.097 1.00 49.97 85 THR A CA 1
ATOM 671 C C . THR A 1 85 ? 36.955 -13.418 -1.936 1.00 49.97 85 THR A C 1
ATOM 673 O O . THR A 1 85 ? 37.676 -12.463 -1.651 1.00 49.97 85 THR A O 1
ATOM 676 N N . GLY A 1 86 ? 36.905 -14.535 -1.207 1.00 48.59 86 GLY A N 1
ATOM 677 C CA . GLY A 1 86 ? 37.912 -14.889 -0.226 1.00 48.59 86 GLY A CA 1
ATOM 678 C C . GLY A 1 86 ? 39.248 -15.030 -0.943 1.00 48.59 86 GLY A C 1
ATOM 679 O O . GLY A 1 86 ? 39.609 -16.116 -1.394 1.00 48.59 86 GLY A O 1
ATOM 680 N N . LYS A 1 87 ? 39.990 -13.928 -1.065 1.00 48.41 87 LYS A N 1
ATOM 681 C CA . LYS A 1 87 ? 41.411 -13.967 -1.395 1.00 48.41 87 LYS A CA 1
ATOM 682 C C . LYS A 1 87 ? 42.123 -14.611 -0.210 1.00 48.41 87 LYS A C 1
ATOM 684 O O . LYS A 1 87 ? 42.515 -13.939 0.737 1.00 48.41 87 LYS A O 1
ATOM 689 N N . ARG A 1 88 ? 42.289 -15.934 -0.264 1.00 55.47 88 ARG A N 1
ATOM 690 C C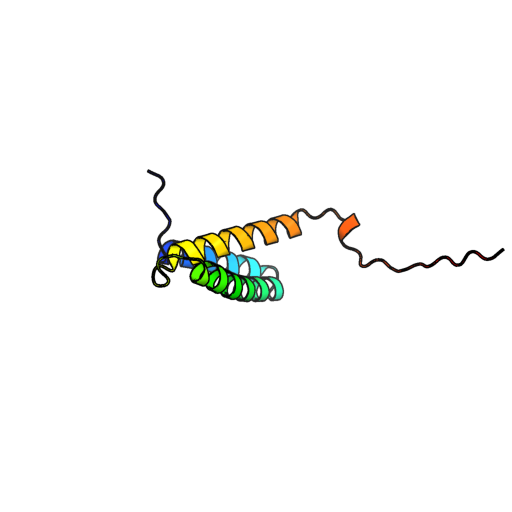A . ARG A 1 88 ? 43.356 -16.609 0.477 1.00 55.47 88 ARG A CA 1
ATOM 691 C C . ARG A 1 88 ? 44.676 -16.155 -0.139 1.00 55.47 88 ARG A C 1
ATOM 693 O O . ARG A 1 88 ? 45.131 -16.740 -1.116 1.00 55.47 88 ARG A O 1
ATOM 700 N N . SER A 1 89 ? 45.276 -1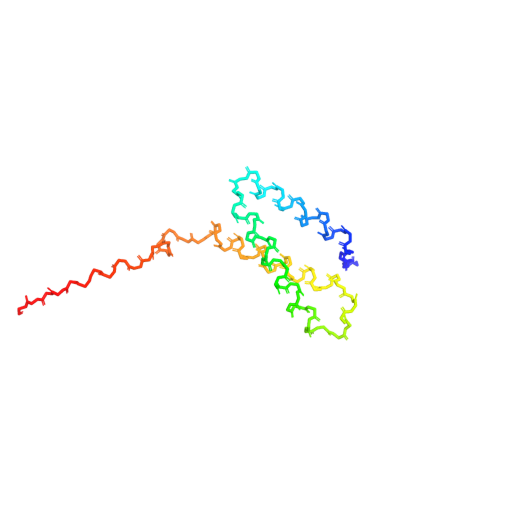5.109 0.414 1.00 42.97 89 SER A N 1
ATOM 701 C CA . SER A 1 89 ? 46.705 -14.879 0.230 1.00 42.97 89 SER A CA 1
ATOM 702 C C . SER A 1 89 ? 47.442 -15.665 1.302 1.00 42.97 89 SER A C 1
ATOM 704 O O . SER A 1 89 ? 47.516 -15.265 2.458 1.00 42.97 89 SER A O 1
ATOM 706 N N . ALA A 1 90 ? 47.942 -16.824 0.884 1.00 49.97 90 ALA A N 1
ATOM 707 C CA . ALA A 1 90 ? 49.081 -17.469 1.503 1.00 49.97 90 ALA A CA 1
ATOM 708 C C . ALA A 1 90 ? 50.338 -16.643 1.191 1.00 49.97 90 ALA A C 1
ATOM 710 O O . ALA A 1 90 ? 50.574 -16.343 0.019 1.00 49.97 90 ALA A O 1
ATOM 711 N N . LYS A 1 91 ? 51.117 -16.281 2.212 1.00 45.66 91 LYS A N 1
ATOM 712 C CA . LYS A 1 91 ? 52.513 -16.705 2.424 1.00 45.66 91 LYS A CA 1
ATOM 713 C C . LYS A 1 91 ? 53.116 -15.941 3.599 1.00 45.66 91 LYS A C 1
ATOM 715 O O . LYS A 1 91 ? 52.950 -14.705 3.630 1.00 45.66 91 LYS A O 1
#

Secondary structure (DSSP, 8-state):
--PPPPHHHHHHHHHHHHHHHHTT-HHHHHHHHHHHHHHHHHHHHTSS-TT-HHHHHHHHHHHHHHHHHHHHH--GGGSS-----------

Foldseek 3Di:
DPDQDAPVRLVVVLVVVLVVCCVVPVVLSVVSVVQLVVQLVVQLVVDPDSVRSSVSNVRSVVVSVVVVVCVVPPDPVVPDDPPPPPPPDDD